Protein AF-A0A530K509-F1 (afdb_monomer)

Solvent-accessible surface area (backbone atoms only — not comparable to full-atom values): 8394 Å² total; per-residue (Å²): 117,67,64,65,52,48,50,54,52,52,14,45,52,53,4,41,54,50,6,51,52,50,34,53,50,36,61,74,54,51,50,59,51,50,59,54,47,52,54,50,43,68,72,67,64,65,81,74,81,78,78,74,74,78,74,81,91,78,85,86,89,84,83,92,80,85,84,80,78,91,70,79,67,74,77,72,78,75,71,92,70,70,51,83,69,66,51,38,49,53,52,48,39,50,51,32,24,55,50,25,23,54,51,30,40,53,53,50,57,54,33,50,78,72,75,46,75,90,48,73,69,54,46,51,51,52,52,52,50,50,45,39,58,78,64,72,53,79,126

Radius of gyration: 24.05 Å; Cα contacts (8 Å, |Δi|>4): 69; chains: 1; bounding box: 52×52×61 Å

pLDDT: mean 79.83, std 22.72, range [29.02, 98.25]

Foldseek 3Di:
DVVVVVLLVVLLVQLLVQLQVVLVVCVPPVVVVVVVVVVVCVVVPHPDPPPPPDDDDDDDDDDDDDDDDPPPDPPPPPPDDQDPDPRNSVVSSVVSSVVSSVLSSVLQVVQVVVVGDPDVVSVVVSVVVSCCVPPVDDD

Sequence (139 aa):
MNLFRNVVFIAAIAGLVAGVVLACMQAYATVPLILKAEVYEQAGGGHSHDHAAAPAATGTTAMSTAAPAEAAAPAEDEGWAPADGFERFAFSVLANIVTGIGFALILVAVSEFAGGIGNWRQGVFWGLAGFAVFTLAPG

Structure (mmCIF, N/CA/C/O backbone):
data_AF-A0A530K509-F1
#
_entry.id   AF-A0A530K509-F1
#
loop_
_atom_site.group_PDB
_atom_site.id
_atom_site.type_symbol
_atom_site.l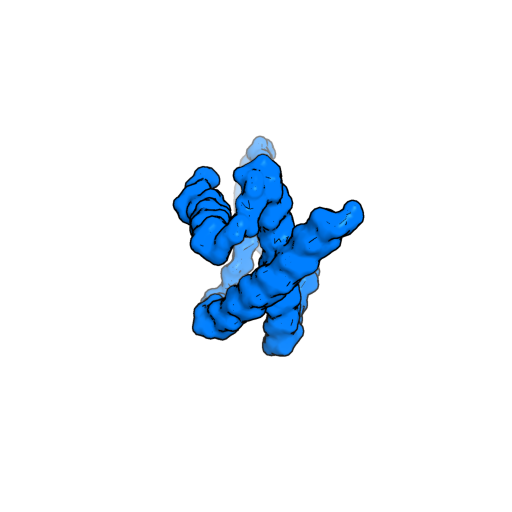abel_atom_id
_atom_site.label_alt_id
_atom_site.label_comp_id
_atom_site.label_asym_id
_atom_site.label_entity_id
_atom_site.label_seq_id
_atom_site.pdbx_PDB_ins_code
_atom_site.Cartn_x
_atom_site.Cartn_y
_atom_site.Cartn_z
_atom_site.occupancy
_atom_site.B_iso_or_equiv
_atom_site.auth_seq_id
_atom_site.auth_comp_id
_atom_site.auth_asym_id
_atom_site.auth_atom_id
_atom_site.pdbx_PDB_model_num
ATOM 1 N N . MET A 1 1 ? -2.226 2.571 27.658 1.00 66.69 1 MET A N 1
ATOM 2 C CA . MET A 1 1 ? -1.108 1.781 27.080 1.00 66.69 1 MET A CA 1
ATOM 3 C C . MET A 1 1 ? -1.587 0.685 26.123 1.00 66.69 1 MET A C 1
ATOM 5 O O . MET A 1 1 ? -0.933 0.482 25.111 1.00 66.69 1 MET A O 1
ATOM 9 N N . ASN A 1 2 ? -2.729 0.025 26.369 1.00 83.12 2 ASN A N 1
ATOM 10 C CA . ASN A 1 2 ? -3.223 -1.038 25.476 1.00 83.12 2 ASN A CA 1
ATOM 11 C C . ASN A 1 2 ? -3.717 -0.538 24.106 1.00 83.12 2 ASN A C 1
ATOM 13 O O . ASN A 1 2 ? -3.390 -1.160 23.104 1.00 83.12 2 ASN A O 1
ATOM 17 N N . LEU A 1 3 ? -4.427 0.597 24.049 1.00 85.62 3 LEU A N 1
ATOM 18 C CA . LEU A 1 3 ? -4.964 1.136 22.790 1.00 85.62 3 LEU A CA 1
ATOM 19 C C . LEU A 1 3 ? -3.859 1.477 21.781 1.00 85.62 3 LEU A C 1
ATOM 21 O O . LEU A 1 3 ? -3.843 0.937 20.684 1.00 85.62 3 LEU A O 1
ATOM 25 N N . PHE A 1 4 ? -2.892 2.306 22.185 1.00 89.44 4 PHE A N 1
ATOM 26 C CA . PHE A 1 4 ? -1.765 2.697 21.331 1.00 89.44 4 PHE A CA 1
ATOM 27 C C . PHE A 1 4 ? -0.999 1.484 20.786 1.00 89.44 4 PHE A C 1
ATOM 29 O O . PHE A 1 4 ? -0.728 1.401 19.593 1.00 89.44 4 PHE A O 1
ATOM 36 N N . ARG A 1 5 ? -0.712 0.501 21.650 1.00 93.19 5 ARG A N 1
ATOM 37 C CA . ARG A 1 5 ? -0.060 -0.745 21.239 1.00 93.19 5 ARG A CA 1
ATOM 38 C C . ARG A 1 5 ? -0.886 -1.486 20.185 1.00 93.19 5 ARG A C 1
ATOM 40 O O . ARG A 1 5 ? -0.329 -1.899 19.177 1.00 93.19 5 ARG A O 1
ATOM 47 N N . ASN A 1 6 ? -2.192 -1.628 20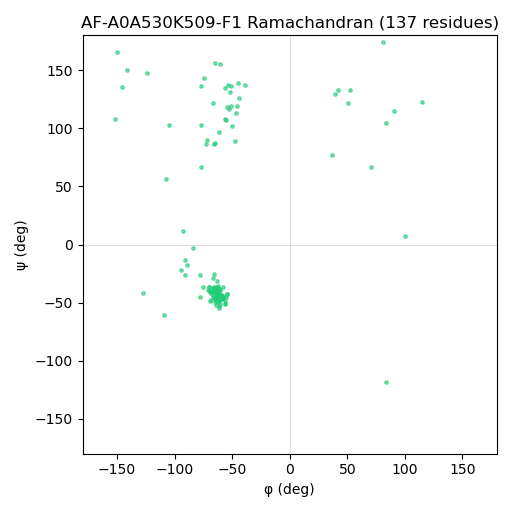.396 1.00 91.38 6 ASN A N 1
ATOM 48 C CA . ASN A 1 6 ? -3.068 -2.318 19.452 1.00 91.38 6 ASN A CA 1
ATOM 49 C C . ASN A 1 6 ? -3.124 -1.598 18.100 1.00 91.38 6 ASN A C 1
ATOM 51 O O . ASN A 1 6 ? -2.973 -2.254 17.076 1.00 91.38 6 ASN A O 1
ATOM 55 N N . VAL A 1 7 ? -3.260 -0.269 18.098 1.00 92.75 7 VAL A N 1
ATOM 56 C CA . VAL A 1 7 ? -3.254 0.548 16.874 1.00 92.75 7 VAL A CA 1
ATOM 57 C C . VAL A 1 7 ? -1.970 0.319 16.080 1.00 92.75 7 VAL A C 1
ATOM 59 O O . VAL A 1 7 ? -2.033 -0.010 14.898 1.00 92.75 7 VAL A O 1
ATOM 62 N N . VAL A 1 8 ? -0.809 0.415 16.735 1.00 95.38 8 VAL A N 1
ATOM 63 C CA . VAL A 1 8 ? 0.491 0.236 16.073 1.00 95.38 8 VAL A CA 1
ATOM 64 C C . VAL A 1 8 ? 0.662 -1.187 15.538 1.00 95.38 8 VAL A C 1
ATOM 66 O O . VAL A 1 8 ? 1.076 -1.352 14.395 1.00 95.38 8 VAL A O 1
ATOM 69 N N . PHE A 1 9 ? 0.318 -2.221 16.313 1.00 96.00 9 PHE A N 1
ATOM 70 C CA . PHE A 1 9 ? 0.455 -3.612 15.863 1.00 96.00 9 PHE A CA 1
ATOM 71 C C . PHE A 1 9 ? -0.487 -3.957 14.707 1.00 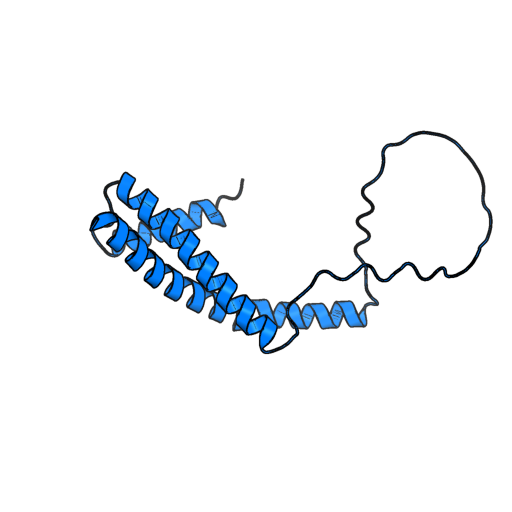96.00 9 PHE A C 1
ATOM 73 O O . PHE A 1 9 ? -0.060 -4.595 13.745 1.00 96.00 9 PHE A O 1
ATOM 80 N N . ILE A 1 10 ? -1.751 -3.532 14.778 1.00 94.38 10 ILE A N 1
ATOM 81 C CA . ILE A 1 10 ? -2.734 -3.781 13.717 1.00 94.38 10 ILE A CA 1
ATOM 82 C C . ILE A 1 10 ? -2.305 -3.064 12.438 1.00 94.38 10 ILE A C 1
ATOM 84 O O . ILE A 1 10 ? -2.284 -3.681 11.374 1.00 94.38 10 ILE A O 1
ATOM 88 N N . ALA A 1 11 ? -1.900 -1.797 12.542 1.00 95.62 11 ALA A N 1
ATOM 89 C CA . ALA A 1 11 ? -1.422 -1.031 11.401 1.00 95.62 11 ALA A CA 1
ATOM 90 C C . ALA A 1 11 ? -0.135 -1.614 10.802 1.00 95.62 11 ALA A C 1
ATOM 92 O O . ALA A 1 11 ? -0.018 -1.685 9.583 1.00 95.62 11 ALA A O 1
ATOM 93 N N . ALA A 1 12 ? 0.804 -2.087 11.628 1.00 97.88 12 ALA A N 1
ATOM 94 C CA . ALA A 1 12 ? 2.031 -2.717 11.149 1.00 97.88 12 ALA A CA 1
ATOM 95 C C . ALA A 1 12 ? 1.743 -3.985 10.331 1.00 97.88 12 ALA A C 1
ATOM 97 O O . ALA A 1 12 ? 2.298 -4.158 9.249 1.00 97.88 12 ALA A O 1
ATOM 98 N N . ILE A 1 13 ? 0.844 -4.852 10.810 1.00 97.50 13 ILE A N 1
ATOM 99 C CA . ILE A 1 13 ? 0.472 -6.084 10.100 1.00 97.50 13 ILE A CA 1
ATOM 100 C C . ILE A 1 13 ? -0.314 -5.757 8.828 1.00 97.50 13 ILE A C 1
ATOM 102 O O . ILE A 1 13 ? 0.015 -6.265 7.757 1.00 97.50 13 ILE A O 1
ATOM 106 N N . ALA A 1 14 ? -1.331 -4.895 8.924 1.00 95.81 14 ALA A N 1
ATOM 107 C CA . ALA A 1 14 ? -2.148 -4.507 7.778 1.00 95.81 14 ALA A CA 1
ATOM 108 C C . ALA A 1 14 ? -1.305 -3.819 6.693 1.00 95.81 14 ALA A C 1
ATOM 110 O O . ALA A 1 14 ? -1.415 -4.158 5.517 1.00 95.81 14 ALA A O 1
ATOM 111 N N . GLY A 1 15 ? -0.425 -2.903 7.099 1.00 97.12 15 GLY A N 1
ATOM 112 C CA . GLY A 1 15 ? 0.486 -2.189 6.217 1.00 97.12 15 GLY A CA 1
ATOM 113 C C . GLY A 1 15 ? 1.547 -3.082 5.585 1.00 97.12 15 GLY A C 1
ATOM 114 O O . GLY A 1 15 ? 1.829 -2.927 4.401 1.00 97.12 15 GLY A O 1
ATOM 115 N N . LEU A 1 16 ? 2.081 -4.064 6.320 1.00 98.25 16 LEU A N 1
ATOM 116 C CA . LEU A 1 16 ? 2.985 -5.071 5.761 1.00 98.25 16 LEU A CA 1
ATOM 117 C C . LEU A 1 16 ? 2.287 -5.893 4.678 1.00 98.25 16 LEU A C 1
ATOM 119 O O . LEU A 1 16 ? 2.826 -6.039 3.584 1.00 98.25 16 LEU A O 1
ATOM 123 N N . VAL A 1 17 ? 1.082 -6.402 4.954 1.00 97.88 17 VAL A N 1
ATOM 124 C CA . VAL A 1 17 ? 0.318 -7.192 3.977 1.00 97.88 17 VAL A CA 1
ATOM 125 C C . VAL A 1 17 ? -0.004 -6.349 2.744 1.00 97.88 17 VAL A C 1
ATOM 127 O O . VAL A 1 17 ? 0.247 -6.791 1.624 1.00 97.88 17 VAL A O 1
ATOM 130 N N . ALA A 1 18 ? -0.496 -5.123 2.935 1.00 96.12 18 ALA A N 1
ATOM 131 C CA . ALA A 1 18 ? -0.796 -4.208 1.837 1.00 96.12 18 ALA A CA 1
ATOM 132 C C . ALA A 1 18 ? 0.456 -3.860 1.012 1.00 96.12 18 ALA A C 1
ATOM 134 O O . ALA A 1 18 ? 0.408 -3.905 -0.215 1.00 96.12 18 ALA A O 1
ATOM 135 N N . GLY A 1 19 ? 1.583 -3.577 1.670 1.00 96.94 19 GLY A N 1
ATOM 136 C CA . GLY A 1 19 ? 2.851 -3.252 1.018 1.00 96.94 19 GLY A CA 1
ATOM 137 C C . GLY A 1 19 ? 3.419 -4.414 0.204 1.00 96.94 19 GLY A C 1
ATOM 138 O O . GLY A 1 19 ? 3.871 -4.207 -0.918 1.00 96.94 19 GLY A O 1
ATOM 139 N N . VAL A 1 20 ? 3.335 -5.648 0.713 1.00 97.62 20 VAL A N 1
ATOM 140 C CA . VAL A 1 20 ? 3.742 -6.849 -0.037 1.00 97.62 20 VAL A CA 1
ATOM 141 C C . VAL A 1 20 ? 2.844 -7.064 -1.255 1.00 97.62 20 VAL A C 1
ATOM 143 O O . VAL A 1 20 ? 3.354 -7.290 -2.350 1.00 97.62 20 VAL A O 1
ATOM 146 N N . VAL A 1 21 ? 1.521 -6.952 -1.096 1.00 97.00 21 VAL A N 1
ATOM 147 C CA . VAL A 1 21 ? 0.573 -7.074 -2.216 1.00 97.00 21 VAL A CA 1
ATOM 148 C C . VAL A 1 21 ? 0.869 -6.027 -3.291 1.00 97.00 21 VAL A C 1
ATOM 150 O O . VAL A 1 21 ? 0.962 -6.375 -4.469 1.00 97.00 21 VAL A O 1
ATOM 153 N N . LEU A 1 22 ? 1.087 -4.771 -2.893 1.00 96.06 22 LEU A N 1
ATOM 154 C CA . LEU A 1 22 ? 1.418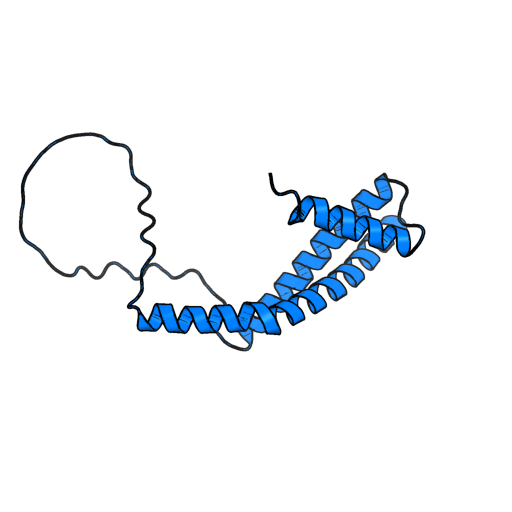 -3.689 -3.817 1.00 96.06 22 LEU A CA 1
ATOM 155 C C . LEU A 1 22 ? 2.753 -3.937 -4.527 1.00 96.06 22 LEU A C 1
ATOM 157 O O . LEU A 1 22 ? 2.835 -3.772 -5.741 1.00 96.06 22 LEU A O 1
ATOM 161 N N . ALA A 1 23 ? 3.774 -4.407 -3.807 1.00 95.88 23 ALA A N 1
ATOM 162 C CA . ALA A 1 23 ? 5.060 -4.751 -4.400 1.00 95.88 23 ALA A CA 1
ATOM 163 C C . ALA A 1 23 ? 4.942 -5.886 -5.430 1.00 95.88 23 ALA A C 1
ATOM 165 O O . ALA A 1 23 ? 5.545 -5.809 -6.499 1.00 95.88 23 ALA A O 1
ATOM 166 N N . CYS A 1 24 ? 4.122 -6.910 -5.163 1.00 96.00 24 CYS A N 1
ATOM 167 C CA . CYS A 1 24 ? 3.828 -7.952 -6.146 1.00 96.00 24 CYS A CA 1
ATOM 168 C C . CYS A 1 24 ? 3.134 -7.377 -7.386 1.00 96.00 24 CYS A C 1
ATOM 170 O O . CYS A 1 24 ? 3.542 -7.680 -8.505 1.00 96.00 24 CYS A O 1
ATOM 172 N N . MET A 1 25 ? 2.122 -6.522 -7.212 1.00 96.44 25 MET A N 1
ATOM 173 C CA . MET A 1 25 ? 1.455 -5.863 -8.341 1.00 96.44 25 MET A CA 1
ATOM 174 C C . MET A 1 25 ? 2.441 -5.027 -9.164 1.00 96.44 25 MET A C 1
ATOM 176 O O . MET A 1 25 ? 2.446 -5.118 -10.390 1.00 96.44 25 MET A O 1
ATOM 180 N N . GLN A 1 26 ? 3.321 -4.271 -8.505 1.00 94.62 26 GLN A N 1
ATOM 181 C CA . GLN A 1 26 ? 4.341 -3.459 -9.164 1.00 94.62 26 GLN A CA 1
ATOM 182 C C . GLN A 1 26 ? 5.345 -4.324 -9.938 1.00 94.62 26 GLN A C 1
ATOM 184 O O . GLN A 1 26 ? 5.701 -3.970 -11.061 1.00 94.62 26 GLN A O 1
ATOM 189 N N . ALA A 1 27 ? 5.751 -5.473 -9.390 1.00 93.31 27 ALA A N 1
ATOM 190 C CA . ALA A 1 27 ? 6.677 -6.397 -10.042 1.00 93.31 27 ALA A CA 1
ATOM 191 C C . ALA A 1 27 ? 6.126 -6.963 -11.364 1.00 93.31 27 ALA A C 1
ATOM 193 O O . ALA A 1 27 ? 6.887 -7.134 -12.313 1.00 93.31 27 ALA A O 1
ATOM 194 N N . TYR A 1 28 ? 4.815 -7.217 -11.448 1.00 95.31 28 TYR A N 1
ATOM 195 C CA . TYR A 1 28 ? 4.185 -7.778 -12.652 1.00 95.31 28 TYR A CA 1
ATOM 196 C C . TYR A 1 28 ? 3.595 -6.735 -13.608 1.00 95.31 28 TYR A C 1
ATOM 198 O O . TYR A 1 28 ? 3.407 -7.044 -14.782 1.00 95.31 28 TYR A O 1
ATOM 206 N N . ALA A 1 29 ? 3.292 -5.525 -13.135 1.00 95.31 29 ALA A N 1
ATOM 207 C CA . ALA A 1 29 ? 2.680 -4.478 -13.952 1.00 95.31 29 ALA A CA 1
ATOM 208 C C . ALA A 1 29 ? 3.651 -3.330 -14.255 1.00 95.31 29 ALA A C 1
ATOM 210 O O . ALA A 1 29 ? 3.967 -3.076 -15.412 1.00 95.31 29 ALA A O 1
ATOM 211 N N . THR A 1 30 ? 4.148 -2.638 -13.230 1.00 94.81 30 THR A N 1
ATOM 212 C CA . THR A 1 30 ? 4.901 -1.386 -13.404 1.00 94.81 30 THR A CA 1
ATOM 213 C C . THR A 1 30 ? 6.346 -1.618 -13.840 1.00 94.81 30 THR A C 1
ATOM 215 O O . THR A 1 30 ? 6.815 -0.964 -14.765 1.00 94.81 30 THR A O 1
ATOM 218 N N . VAL A 1 31 ? 7.054 -2.568 -13.219 1.00 93.88 31 VAL A N 1
ATOM 219 C CA . VAL A 1 31 ? 8.460 -2.875 -13.538 1.00 93.88 31 VAL A CA 1
ATOM 220 C C . VAL A 1 31 ? 8.679 -3.218 -15.020 1.00 93.88 31 VAL A C 1
ATOM 222 O O . VAL A 1 31 ? 9.579 -2.628 -15.617 1.00 93.88 31 VAL A O 1
ATOM 225 N N . PRO A 1 32 ? 7.888 -4.097 -15.672 1.00 93.00 32 PRO A N 1
ATOM 226 C CA . PRO A 1 32 ? 8.108 -4.385 -17.090 1.00 93.00 32 PRO A CA 1
ATOM 227 C C . PRO A 1 32 ? 7.832 -3.179 -17.999 1.00 93.00 32 PRO A C 1
ATOM 229 O O . PRO A 1 32 ? 8.450 -3.067 -19.055 1.00 93.00 32 PRO A O 1
ATOM 232 N N . LEU A 1 33 ? 6.933 -2.270 -17.604 1.00 94.69 33 LEU A N 1
ATOM 233 C CA . LEU A 1 33 ? 6.687 -1.033 -18.350 1.00 94.69 33 LEU A CA 1
ATOM 234 C C . LEU A 1 33 ? 7.879 -0.073 -18.255 1.00 94.69 33 LEU A C 1
ATOM 236 O O . LEU A 1 33 ? 8.251 0.498 -19.275 1.00 94.69 33 LEU A O 1
ATOM 240 N N . ILE A 1 34 ? 8.502 0.043 -17.076 1.00 92.44 34 ILE A N 1
ATOM 241 C CA . ILE A 1 34 ? 9.716 0.849 -16.865 1.00 92.44 34 ILE A CA 1
ATOM 242 C C . ILE A 1 34 ? 10.861 0.318 -17.731 1.00 92.44 34 ILE A C 1
ATOM 244 O O . ILE A 1 34 ? 11.401 1.058 -18.544 1.00 92.44 34 ILE A O 1
ATOM 248 N N . LEU A 1 35 ? 11.158 -0.983 -17.648 1.00 92.00 35 LEU A N 1
ATOM 249 C CA . LEU A 1 35 ? 12.223 -1.605 -18.447 1.00 92.00 35 LEU A CA 1
ATOM 250 C C . LEU A 1 35 ? 12.001 -1.429 -19.953 1.00 92.00 35 LEU A C 1
ATOM 252 O O . LEU A 1 35 ? 12.938 -1.252 -20.726 1.00 92.00 35 LEU A O 1
ATOM 256 N N . LYS A 1 36 ? 10.740 -1.480 -20.393 1.00 93.12 36 LYS A N 1
ATOM 257 C CA . LYS A 1 36 ? 10.402 -1.242 -21.793 1.00 93.12 36 LYS A CA 1
ATOM 258 C C . LYS A 1 36 ? 10.591 0.228 -22.187 1.00 93.12 36 LYS A C 1
ATOM 260 O O . LYS A 1 36 ? 11.002 0.477 -23.315 1.00 93.12 36 LYS A O 1
ATOM 265 N N . ALA A 1 37 ? 10.301 1.174 -21.295 1.00 91.88 37 ALA A N 1
ATOM 266 C CA . ALA A 1 37 ? 10.534 2.600 -21.519 1.00 91.88 37 ALA A CA 1
ATOM 267 C C . ALA A 1 37 ? 12.035 2.927 -21.612 1.00 91.88 37 ALA A C 1
ATOM 269 O O . ALA A 1 37 ? 12.437 3.578 -22.573 1.00 91.88 37 ALA A O 1
ATOM 270 N N . GLU A 1 38 ? 12.860 2.379 -20.713 1.00 89.38 38 GLU A N 1
ATOM 271 C CA . GLU A 1 38 ? 14.325 2.539 -20.719 1.00 89.38 38 GLU A CA 1
ATOM 272 C C . GLU A 1 38 ? 14.937 2.134 -22.076 1.00 89.38 38 GLU A C 1
ATOM 274 O O . GLU A 1 38 ? 15.762 2.854 -22.636 1.00 89.38 38 GLU A O 1
ATOM 279 N N . VAL A 1 39 ? 14.472 1.027 -22.675 1.00 91.81 39 VAL A N 1
ATOM 280 C CA . VAL A 1 39 ? 14.923 0.586 -24.012 1.00 91.81 39 VAL A CA 1
ATOM 281 C C . VAL A 1 39 ? 14.618 1.626 -25.097 1.00 91.81 39 VAL A C 1
ATOM 283 O O . VAL A 1 39 ? 15.427 1.817 -26.008 1.00 91.81 39 VAL A O 1
ATOM 286 N N . TYR A 1 40 ? 13.470 2.306 -25.030 1.00 89.75 40 TYR A N 1
ATOM 287 C CA . TYR A 1 40 ? 13.112 3.339 -26.005 1.00 89.75 40 TYR A CA 1
ATOM 288 C C . TYR A 1 40 ? 13.879 4.646 -25.787 1.00 89.75 40 TYR A C 1
ATOM 290 O 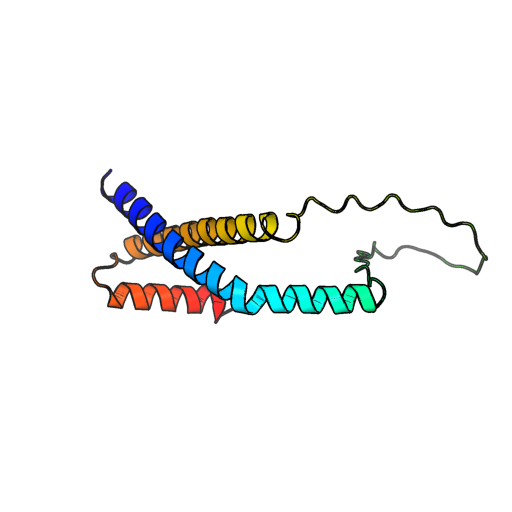O . TYR A 1 40 ? 14.271 5.275 -26.767 1.00 89.75 40 TYR A O 1
ATOM 298 N N . GLU A 1 41 ? 14.144 5.034 -24.541 1.00 84.69 41 GLU A N 1
ATOM 299 C CA . GLU A 1 41 ? 14.956 6.216 -24.220 1.00 84.69 41 GLU A CA 1
ATOM 300 C C . GLU A 1 41 ? 16.423 6.021 -24.624 1.00 84.69 41 GLU A C 1
ATOM 302 O O . GLU A 1 41 ? 17.038 6.909 -25.221 1.00 84.69 41 GLU A O 1
ATOM 307 N N . GLN A 1 42 ? 16.963 4.821 -24.396 1.00 82.62 42 GLN A N 1
ATOM 308 C CA . GLN A 1 42 ? 18.328 4.479 -24.779 1.00 82.62 42 GLN A CA 1
ATOM 309 C C . GLN A 1 42 ? 18.494 4.372 -26.304 1.00 82.62 42 GLN A C 1
ATOM 311 O O . GLN A 1 42 ? 19.519 4.787 -26.843 1.00 82.62 42 GLN A O 1
ATOM 316 N N . ALA A 1 43 ? 17.483 3.867 -27.020 1.00 78.94 43 ALA A N 1
A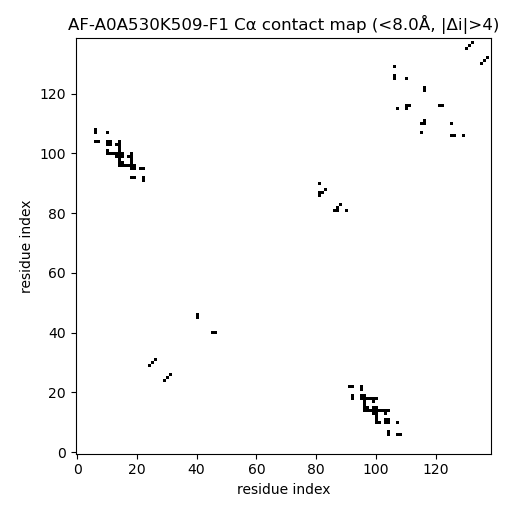TOM 317 C CA . ALA A 1 43 ? 17.489 3.791 -28.483 1.00 78.94 43 ALA A CA 1
ATOM 318 C C . ALA A 1 43 ? 17.190 5.138 -29.172 1.00 78.94 43 ALA A C 1
ATOM 320 O O . ALA A 1 43 ? 17.606 5.348 -30.311 1.00 78.94 43 ALA A O 1
ATOM 321 N N . GLY A 1 44 ? 16.466 6.038 -28.500 1.00 67.25 44 GLY A N 1
ATOM 322 C CA . GLY A 1 44 ? 16.062 7.350 -29.011 1.00 67.25 44 GLY A CA 1
ATOM 323 C C . GLY A 1 44 ? 17.110 8.457 -28.866 1.00 67.25 44 GLY A C 1
ATOM 324 O O . GLY A 1 44 ? 16.866 9.566 -29.330 1.00 67.25 44 GLY A O 1
ATOM 325 N N . GLY A 1 45 ? 18.265 8.174 -28.253 1.00 59.97 45 GLY A N 1
ATOM 326 C CA . GLY A 1 45 ? 19.301 9.176 -28.009 1.00 59.97 45 GLY A CA 1
ATOM 327 C C . GLY A 1 45 ? 18.883 10.190 -26.943 1.00 59.97 45 GLY A C 1
ATOM 328 O O . GLY A 1 45 ? 18.685 11.356 -27.262 1.00 59.97 45 GLY A O 1
ATOM 329 N N . GLY A 1 46 ? 18.737 9.729 -25.694 1.00 53.09 46 GLY A N 1
ATOM 330 C CA . GLY A 1 46 ? 18.798 10.528 -24.463 1.00 53.09 46 GLY A CA 1
ATOM 331 C C . GLY A 1 46 ? 18.191 11.928 -24.552 1.00 53.09 46 GLY A C 1
ATOM 332 O O . GLY A 1 46 ? 18.914 12.920 -24.626 1.00 53.09 46 GLY A O 1
ATOM 333 N N . HIS A 1 47 ? 16.864 12.034 -24.516 1.00 51.19 47 HIS A N 1
ATOM 334 C CA . HIS A 1 47 ? 16.226 13.316 -24.235 1.00 51.19 47 HIS A CA 1
ATOM 335 C C . HIS A 1 47 ? 16.413 13.645 -22.752 1.00 51.19 47 HIS A C 1
ATOM 337 O O . HIS A 1 47 ? 15.569 13.332 -21.920 1.00 51.19 47 HIS A O 1
ATOM 343 N N . SER A 1 48 ? 17.550 14.272 -22.437 1.00 51.78 48 SER A N 1
ATOM 344 C CA . SER A 1 48 ? 17.722 15.006 -21.188 1.00 51.78 48 SER A CA 1
ATOM 345 C C . SER A 1 48 ? 16.595 16.031 -21.088 1.00 51.78 48 SER A C 1
ATOM 347 O O . SER A 1 48 ? 16.435 16.890 -21.961 1.00 51.78 48 SER A O 1
ATOM 349 N N . HIS A 1 49 ? 15.764 15.894 -20.058 1.00 46.78 49 HIS A N 1
ATOM 350 C CA . HIS A 1 49 ? 14.760 16.888 -19.723 1.00 46.78 49 HIS A CA 1
ATOM 351 C C . HIS A 1 49 ? 15.473 18.110 -19.147 1.00 46.78 49 HIS A C 1
ATOM 353 O O . HIS A 1 49 ? 15.693 18.225 -17.944 1.00 46.78 49 HIS A O 1
ATOM 359 N N . ASP A 1 50 ? 15.826 19.022 -20.048 1.00 39.25 50 ASP A N 1
ATOM 360 C CA . ASP A 1 50 ? 16.346 20.345 -19.744 1.00 39.25 50 ASP A CA 1
ATOM 361 C C . ASP A 1 50 ? 15.232 21.152 -19.051 1.00 39.25 50 ASP A C 1
ATOM 363 O O . ASP A 1 50 ? 14.410 21.825 -19.678 1.00 39.25 50 ASP A O 1
ATOM 367 N N . HIS A 1 51 ? 15.127 21.031 -17.726 1.00 43.78 51 HIS A N 1
ATOM 368 C CA . HIS A 1 51 ? 14.296 21.915 -16.915 1.00 43.78 51 HIS A CA 1
ATOM 369 C C . HIS A 1 51 ? 15.023 23.248 -16.731 1.00 43.78 51 HIS A C 1
ATOM 371 O O . HIS A 1 51 ? 15.392 23.641 -15.623 1.00 43.78 51 HIS A O 1
ATOM 377 N N . ALA A 1 52 ? 15.182 23.977 -17.836 1.00 36.94 52 ALA A N 1
ATOM 378 C CA . ALA A 1 52 ? 15.496 25.391 -17.810 1.00 36.94 52 ALA A CA 1
ATOM 379 C C . ALA A 1 52 ? 14.308 26.134 -17.181 1.00 36.94 52 ALA A C 1
ATOM 381 O O . ALA A 1 52 ? 13.375 26.585 -17.851 1.00 36.94 52 ALA A O 1
ATOM 382 N N . ALA A 1 53 ? 14.331 26.240 -15.853 1.00 39.62 53 ALA A N 1
ATOM 383 C CA . ALA A 1 53 ? 13.582 27.244 -15.128 1.00 39.62 53 ALA A CA 1
ATOM 384 C C . ALA A 1 53 ? 13.987 28.606 -15.699 1.00 39.62 53 ALA A C 1
ATOM 386 O O . ALA A 1 53 ? 15.105 29.073 -15.489 1.00 39.62 53 ALA A O 1
ATOM 387 N N . ALA A 1 54 ? 13.082 29.207 -16.468 1.00 38.69 54 ALA A N 1
ATOM 388 C CA . ALA A 1 54 ? 13.246 30.539 -17.020 1.00 38.69 54 ALA A CA 1
ATOM 389 C C . ALA A 1 54 ? 13.597 31.532 -15.897 1.00 38.69 54 ALA A C 1
ATOM 391 O O . ALA A 1 54 ? 12.762 31.764 -15.015 1.00 38.69 54 ALA A O 1
ATOM 392 N N . PRO A 1 55 ? 14.782 32.169 -15.915 1.00 39.47 55 PRO A N 1
ATOM 393 C CA . PRO A 1 55 ? 14.995 33.365 -15.133 1.00 39.47 55 PRO A CA 1
ATOM 394 C C . PRO A 1 55 ? 14.260 34.507 -15.831 1.00 39.47 55 PRO A C 1
ATOM 396 O O . PRO A 1 55 ? 14.180 34.588 -17.058 1.00 39.47 55 PRO A O 1
ATOM 399 N N . ALA A 1 56 ? 13.693 35.377 -15.010 1.00 36.28 56 ALA A N 1
ATOM 400 C CA . ALA A 1 56 ? 12.934 36.540 -15.409 1.00 36.28 56 ALA A CA 1
ATOM 401 C C . ALA A 1 56 ? 13.593 37.343 -16.543 1.00 36.28 56 ALA A C 1
ATOM 403 O O . ALA A 1 56 ? 14.795 37.605 -16.551 1.00 36.28 56 ALA A O 1
ATOM 404 N N . ALA A 1 57 ? 12.750 37.791 -17.471 1.00 36.50 57 ALA A N 1
ATOM 405 C CA . ALA A 1 57 ? 13.095 38.758 -18.494 1.00 36.50 57 ALA A CA 1
ATOM 406 C C . ALA A 1 57 ? 13.752 40.006 -17.883 1.00 36.50 57 ALA A C 1
ATOM 408 O O . ALA A 1 57 ? 13.124 40.743 -17.122 1.00 36.50 57 ALA A O 1
ATOM 409 N N . THR A 1 58 ? 14.992 40.297 -18.271 1.00 34.88 58 THR A N 1
ATOM 410 C CA . THR A 1 58 ? 15.521 41.665 -18.281 1.00 34.88 58 THR A CA 1
ATOM 411 C C . THR A 1 58 ? 16.596 41.807 -19.364 1.00 34.88 58 THR A C 1
ATOM 413 O O . THR A 1 58 ? 17.710 41.334 -19.200 1.00 34.88 58 THR A O 1
ATOM 416 N N . GLY A 1 59 ? 16.257 42.518 -20.446 1.00 33.91 59 GLY A N 1
ATOM 417 C CA . GLY A 1 59 ? 17.204 43.362 -21.186 1.00 33.91 59 GLY A CA 1
ATOM 418 C C . GLY A 1 59 ? 18.003 42.768 -22.362 1.00 33.91 59 GLY A C 1
ATOM 419 O O . GLY A 1 59 ? 18.958 42.034 -22.169 1.00 33.91 59 GLY A O 1
ATOM 420 N N . THR A 1 60 ? 17.710 43.308 -23.555 1.00 30.28 60 THR A N 1
ATOM 421 C CA . THR A 1 60 ? 18.708 43.856 -24.508 1.00 30.28 60 THR A CA 1
ATOM 422 C C . THR A 1 60 ? 19.449 42.904 -25.475 1.00 30.28 60 THR A C 1
ATOM 424 O O . THR A 1 60 ? 20.427 42.262 -25.134 1.00 30.28 60 THR A O 1
ATOM 427 N N . THR A 1 61 ? 19.005 42.963 -26.740 1.00 34.22 61 THR A N 1
ATOM 428 C CA . THR A 1 61 ? 19.747 43.034 -28.028 1.00 34.22 61 THR A CA 1
ATOM 429 C C . THR A 1 61 ? 21.042 42.234 -28.290 1.00 34.22 61 THR A C 1
ATOM 431 O O . THR A 1 61 ? 22.066 42.479 -27.667 1.00 34.22 61 THR A O 1
ATOM 434 N N . ALA A 1 62 ? 21.018 41.544 -29.446 1.00 30.66 62 ALA A N 1
ATOM 435 C CA . ALA A 1 62 ? 21.992 41.602 -30.560 1.00 30.66 62 ALA A CA 1
ATOM 436 C C . ALA A 1 62 ? 22.838 40.348 -30.896 1.00 30.66 62 ALA A C 1
ATOM 438 O O . ALA A 1 62 ? 23.640 39.878 -30.107 1.00 30.66 62 ALA A O 1
ATOM 439 N N . MET A 1 63 ? 22.675 39.950 -32.170 1.00 32.50 63 MET A N 1
ATOM 440 C CA . MET A 1 63 ? 23.615 39.391 -33.162 1.00 32.50 63 MET A CA 1
ATOM 441 C C . MET A 1 63 ? 24.516 38.173 -32.876 1.00 32.50 63 MET A C 1
ATOM 443 O O . MET A 1 63 ? 25.280 38.105 -31.925 1.00 32.50 63 MET A O 1
ATOM 447 N N . SER A 1 64 ? 24.479 37.281 -33.872 1.00 40.44 64 SER A N 1
ATOM 448 C CA . SER A 1 64 ? 25.290 36.093 -34.135 1.00 40.44 64 SER A CA 1
ATOM 449 C C . SER A 1 64 ? 26.784 36.199 -33.823 1.00 40.44 64 SER A C 1
ATOM 451 O O . SER A 1 64 ? 27.456 37.106 -34.311 1.00 40.44 64 SER A O 1
ATOM 453 N N . THR A 1 65 ? 27.331 35.146 -33.214 1.00 29.02 65 THR A N 1
ATOM 454 C CA . THR A 1 65 ? 28.742 34.749 -33.325 1.00 29.02 65 THR A CA 1
ATOM 455 C C . THR A 1 65 ? 28.864 33.225 -33.273 1.00 29.02 65 THR A C 1
ATOM 457 O O . THR A 1 65 ? 28.199 32.546 -32.494 1.00 29.02 65 THR A O 1
ATOM 460 N N . ALA A 1 66 ? 29.687 32.680 -34.167 1.00 37.34 66 ALA A N 1
ATOM 461 C CA . ALA A 1 66 ? 30.010 31.263 -34.240 1.00 37.34 66 ALA A CA 1
ATOM 462 C C . ALA A 1 66 ? 31.014 30.854 -33.142 1.00 37.34 66 ALA A C 1
ATOM 464 O O . ALA A 1 66 ? 31.998 31.560 -32.948 1.00 37.34 66 ALA A O 1
ATOM 465 N N . ALA A 1 67 ? 30.729 29.699 -32.516 1.00 44.34 67 ALA A N 1
ATOM 466 C CA . ALA A 1 67 ? 31.551 28.738 -31.752 1.00 44.34 67 ALA A CA 1
ATOM 467 C C . ALA A 1 67 ? 32.611 29.249 -30.745 1.00 44.34 67 ALA A C 1
ATOM 469 O O . ALA A 1 67 ? 33.513 30.009 -31.091 1.00 44.34 67 ALA A O 1
ATOM 470 N N . PRO A 1 68 ? 32.629 28.665 -29.531 1.00 34.94 68 PRO A N 1
ATOM 471 C CA . PRO A 1 68 ? 33.716 27.714 -29.276 1.00 34.94 68 PRO A CA 1
ATOM 472 C C . PRO A 1 68 ? 33.310 26.476 -28.457 1.00 34.94 68 PRO A C 1
ATOM 474 O O . PRO A 1 68 ? 32.445 26.545 -27.596 1.00 34.94 68 PRO A O 1
ATOM 477 N N . ALA A 1 69 ? 34.031 25.386 -28.737 1.00 31.23 69 ALA A N 1
ATOM 478 C CA . ALA A 1 69 ? 34.462 24.316 -27.835 1.00 31.23 69 ALA A CA 1
ATOM 479 C C . ALA A 1 69 ? 33.427 23.634 -26.918 1.00 31.23 69 ALA A C 1
ATOM 481 O O . ALA A 1 69 ? 32.868 24.239 -26.010 1.00 31.23 69 ALA A O 1
ATOM 482 N N . GLU A 1 70 ? 33.324 22.310 -27.084 1.00 44.53 70 GLU A N 1
ATOM 483 C CA . GLU A 1 70 ? 32.913 21.354 -26.052 1.00 44.53 70 GLU A CA 1
ATOM 484 C C . GLU A 1 70 ? 33.679 21.616 -24.747 1.00 44.53 70 GLU A C 1
ATOM 486 O O . GLU A 1 70 ? 34.748 21.064 -24.486 1.00 44.53 70 GLU A O 1
ATOM 491 N N . ALA A 1 71 ? 33.129 22.479 -23.903 1.00 36.19 71 ALA A N 1
ATOM 492 C CA . ALA A 1 71 ? 33.309 22.356 -22.477 1.00 36.19 71 ALA A CA 1
ATOM 493 C C . ALA A 1 71 ? 32.360 21.236 -22.062 1.00 36.19 71 ALA A C 1
ATOM 495 O O . ALA A 1 71 ? 31.148 21.435 -22.022 1.00 36.19 71 ALA A O 1
ATOM 496 N N . ALA A 1 72 ? 32.917 20.046 -21.829 1.00 47.47 72 ALA A N 1
ATOM 497 C CA . ALA A 1 72 ? 32.237 19.003 -21.083 1.00 47.47 72 ALA A CA 1
ATOM 498 C C . ALA A 1 72 ? 31.723 19.644 -19.789 1.00 47.47 72 ALA A C 1
ATOM 500 O O . ALA A 1 72 ? 32.506 19.944 -18.883 1.00 47.47 72 ALA A O 1
ATOM 501 N N . ALA A 1 73 ? 30.423 19.943 -19.757 1.00 44.88 73 ALA A N 1
ATOM 502 C CA . ALA A 1 73 ? 29.749 20.298 -18.527 1.00 44.88 73 ALA A CA 1
ATOM 503 C C . ALA A 1 73 ? 30.036 19.161 -17.534 1.00 44.88 73 ALA A C 1
ATOM 505 O O . ALA A 1 73 ? 30.075 17.995 -17.951 1.00 44.88 73 ALA A O 1
ATOM 506 N N . PRO A 1 74 ? 30.337 19.475 -16.262 1.00 41.28 74 PRO A N 1
ATOM 507 C CA . PRO A 1 74 ? 30.522 18.439 -15.260 1.00 41.28 74 PRO A CA 1
ATOM 508 C C . PRO A 1 74 ? 29.289 17.545 -15.321 1.00 41.28 74 PRO A C 1
ATOM 510 O O . PRO A 1 74 ? 28.180 18.070 -15.383 1.00 41.28 74 PRO A O 1
ATOM 513 N N . ALA A 1 75 ? 29.497 16.227 -15.379 1.00 52.56 75 ALA A N 1
ATOM 514 C CA . ALA A 1 75 ? 28.406 15.280 -15.239 1.00 52.56 75 ALA A CA 1
ATOM 515 C C . ALA A 1 75 ? 27.593 15.732 -14.026 1.00 52.56 75 ALA A C 1
ATOM 517 O O . ALA A 1 75 ? 28.132 15.791 -12.918 1.00 52.56 75 ALA A O 1
ATOM 518 N N . GLU A 1 76 ? 26.361 16.175 -14.279 1.00 53.09 76 GLU A N 1
ATOM 519 C CA . GLU A 1 76 ? 25.368 16.419 -13.247 1.00 53.09 76 GLU A CA 1
ATOM 520 C C . GLU A 1 76 ? 25.440 15.175 -12.356 1.00 53.09 76 GLU A C 1
ATOM 522 O O . GLU A 1 76 ? 25.319 14.062 -12.874 1.00 53.09 76 GLU A O 1
ATOM 527 N N . ASP A 1 77 ? 25.780 15.337 -11.076 1.00 53.56 77 ASP A N 1
ATOM 528 C CA . ASP A 1 77 ? 25.925 14.211 -10.152 1.00 53.56 77 ASP A CA 1
ATOM 529 C C . ASP A 1 77 ? 24.547 13.539 -10.095 1.00 53.56 77 ASP A C 1
ATOM 531 O O . ASP A 1 77 ? 23.632 14.051 -9.442 1.00 53.56 77 ASP A O 1
ATOM 535 N N . GLU A 1 78 ? 24.350 12.474 -10.880 1.00 64.12 78 GLU A N 1
ATOM 536 C CA . GLU A 1 78 ? 23.093 11.739 -10.911 1.00 64.12 78 GLU A CA 1
ATOM 537 C C . GLU A 1 78 ? 22.829 11.297 -9.475 1.00 64.12 78 GLU A C 1
ATOM 539 O O . GLU A 1 78 ? 23.563 10.483 -8.906 1.00 64.12 78 GLU A O 1
ATOM 544 N N . GLY A 1 79 ? 21.835 11.932 -8.842 1.00 77.31 79 GLY A N 1
ATOM 545 C CA . GLY A 1 79 ? 21.509 11.681 -7.447 1.00 77.31 79 GLY A CA 1
ATOM 546 C C . GLY A 1 79 ? 21.345 10.182 -7.229 1.00 77.31 79 GLY A C 1
ATOM 547 O O . GLY A 1 79 ? 20.749 9.503 -8.063 1.00 77.31 79 GLY A O 1
ATOM 548 N N . TRP A 1 80 ? 21.903 9.669 -6.128 1.00 87.44 80 TRP A N 1
ATOM 549 C CA . TRP A 1 80 ? 21.952 8.230 -5.860 1.00 87.44 80 TRP A CA 1
ATOM 550 C C . TRP A 1 80 ? 20.611 7.539 -6.159 1.00 87.44 80 TRP A C 1
ATOM 552 O O . TRP A 1 80 ? 19.571 7.913 -5.610 1.00 87.44 80 TRP A O 1
ATOM 562 N N . ALA A 1 81 ? 20.667 6.501 -6.992 1.00 87.00 81 ALA A N 1
ATOM 563 C CA . ALA A 1 81 ? 19.555 5.615 -7.293 1.00 87.00 81 ALA A CA 1
ATOM 564 C C . ALA A 1 81 ? 19.948 4.157 -6.991 1.00 87.00 81 ALA A C 1
ATOM 566 O O . ALA A 1 81 ? 21.115 3.790 -7.157 1.00 87.00 81 ALA A O 1
ATOM 567 N N . PRO A 1 82 ? 18.997 3.305 -6.562 1.00 90.00 82 PRO A N 1
ATOM 568 C CA . PRO A 1 82 ? 19.235 1.872 -6.419 1.00 90.00 82 PRO A CA 1
ATOM 569 C C . PRO A 1 82 ? 19.719 1.244 -7.730 1.00 90.00 82 PRO A C 1
ATOM 571 O O . PRO A 1 82 ? 19.097 1.469 -8.771 1.00 90.00 82 PRO A O 1
ATOM 574 N N . ALA A 1 83 ? 20.756 0.402 -7.684 1.00 90.19 83 ALA A N 1
ATOM 575 C CA . ALA A 1 83 ? 21.199 -0.319 -8.871 1.00 90.19 83 ALA A CA 1
ATOM 576 C C . ALA A 1 83 ? 20.136 -1.312 -9.372 1.00 90.19 83 ALA A C 1
ATOM 578 O O . ALA A 1 83 ? 19.282 -1.810 -8.622 1.00 90.19 83 ALA A O 1
ATOM 579 N N . ASP A 1 84 ? 20.213 -1.637 -10.660 1.00 88.69 84 ASP A N 1
ATOM 580 C CA . ASP A 1 84 ? 19.295 -2.574 -11.292 1.00 88.69 84 ASP A CA 1
ATOM 581 C C . ASP A 1 84 ? 19.321 -3.981 -10.685 1.00 88.69 84 ASP A C 1
ATOM 583 O O . ASP A 1 84 ? 20.297 -4.460 -10.102 1.00 88.69 84 ASP A O 1
ATOM 587 N N . GLY A 1 85 ? 18.200 -4.682 -10.856 1.00 89.19 85 GLY A N 1
ATOM 588 C CA . GLY A 1 85 ? 18.018 -6.041 -10.365 1.00 89.19 85 GLY A CA 1
ATOM 589 C C . GLY A 1 85 ? 17.592 -6.076 -8.900 1.00 89.19 85 GLY A C 1
ATOM 590 O O . GLY A 1 85 ? 16.497 -5.625 -8.554 1.00 89.19 85 GLY A O 1
ATOM 591 N N . PHE A 1 86 ? 18.420 -6.682 -8.046 1.00 92.44 86 PHE A N 1
ATOM 592 C CA . PHE A 1 86 ? 18.030 -6.991 -6.668 1.00 92.44 86 PHE A CA 1
ATOM 593 C C . PHE A 1 86 ? 17.918 -5.748 -5.782 1.00 92.44 86 PHE A C 1
ATOM 595 O O . PHE A 1 86 ? 16.991 -5.669 -4.979 1.00 92.44 86 PHE A O 1
ATOM 602 N N . GLU A 1 87 ? 18.823 -4.777 -5.931 1.00 94.75 87 GLU A N 1
ATOM 603 C CA . GLU A 1 87 ? 18.835 -3.574 -5.096 1.00 94.75 87 GLU A CA 1
ATOM 604 C C . GLU A 1 87 ? 17.563 -2.740 -5.321 1.00 94.75 87 GLU A C 1
ATOM 606 O O . GLU A 1 87 ? 16.806 -2.505 -4.374 1.00 94.75 87 GLU A O 1
ATOM 611 N N . ARG A 1 88 ? 17.235 -2.417 -6.581 1.00 92.00 88 ARG A N 1
ATOM 612 C CA . ARG A 1 88 ? 15.970 -1.762 -6.956 1.00 92.00 88 ARG A CA 1
ATOM 613 C C . ARG A 1 88 ? 14.740 -2.520 -6.463 1.00 92.00 88 ARG A C 1
ATOM 615 O O . ARG A 1 88 ? 13.811 -1.898 -5.944 1.00 92.00 88 ARG A O 1
ATOM 622 N N . PHE A 1 89 ? 14.719 -3.849 -6.578 1.00 93.00 89 PHE A N 1
ATOM 623 C CA . PHE A 1 89 ? 13.610 -4.660 -6.071 1.00 93.00 89 PHE A CA 1
ATOM 624 C C . PHE A 1 89 ? 13.469 -4.557 -4.545 1.00 93.00 89 PHE A C 1
ATOM 626 O O . PHE A 1 89 ? 12.378 -4.278 -4.048 1.00 93.00 89 PHE A O 1
ATOM 633 N N . ALA A 1 90 ? 14.562 -4.736 -3.799 1.00 95.50 90 ALA A N 1
ATOM 634 C CA . ALA A 1 90 ? 14.557 -4.711 -2.340 1.00 95.50 90 ALA A CA 1
ATOM 635 C C . ALA A 1 90 ? 14.125 -3.344 -1.794 1.00 95.50 90 ALA A C 1
ATOM 637 O O . ALA A 1 90 ? 13.254 -3.282 -0.922 1.00 95.50 90 ALA A O 1
ATOM 638 N N . PHE A 1 91 ? 14.664 -2.251 -2.345 1.00 95.62 91 PHE A N 1
ATOM 639 C CA . PHE A 1 91 ? 14.256 -0.901 -1.957 1.00 95.62 91 PHE A CA 1
ATOM 640 C C . PHE A 1 91 ? 12.808 -0.596 -2.343 1.00 95.62 91 PHE A C 1
ATOM 642 O O . PHE A 1 91 ? 12.103 0.021 -1.550 1.00 95.62 91 PHE A O 1
ATOM 649 N N . SER A 1 92 ? 12.322 -1.086 -3.489 1.00 95.00 92 SER A N 1
ATOM 650 C CA . SER A 1 92 ? 10.912 -0.925 -3.877 1.00 95.00 92 SER A CA 1
ATOM 651 C C . SER A 1 92 ? 9.968 -1.650 -2.915 1.00 95.00 92 SER A C 1
ATOM 653 O O . SER A 1 92 ? 8.978 -1.081 -2.460 1.00 95.00 92 SER A O 1
ATOM 655 N N . VAL A 1 93 ? 10.280 -2.900 -2.554 1.00 96.88 93 VAL A N 1
ATOM 656 C CA . VAL A 1 93 ? 9.498 -3.670 -1.573 1.00 96.88 93 VAL A CA 1
ATOM 657 C C . VAL A 1 93 ? 9.504 -2.966 -0.219 1.00 96.88 93 VAL A C 1
ATOM 659 O O . VAL A 1 93 ? 8.447 -2.786 0.386 1.00 96.88 93 VAL A O 1
ATOM 662 N N . LEU A 1 94 ? 10.677 -2.529 0.245 1.00 97.69 94 LEU A N 1
ATOM 663 C CA . LEU A 1 94 ? 10.814 -1.826 1.516 1.00 97.69 94 LEU A CA 1
ATOM 664 C C . LEU A 1 94 ? 10.012 -0.518 1.521 1.00 97.69 94 LEU A C 1
ATOM 666 O O . LEU A 1 94 ? 9.268 -0.267 2.468 1.00 97.69 94 LEU A O 1
ATOM 670 N N . ALA A 1 95 ? 10.109 0.278 0.455 1.00 96.75 95 ALA A N 1
ATOM 671 C CA . ALA A 1 95 ? 9.364 1.523 0.304 1.00 96.75 95 ALA A CA 1
ATOM 672 C C . ALA A 1 95 ? 7.848 1.283 0.325 1.00 96.75 95 ALA A C 1
ATOM 674 O O . ALA A 1 95 ? 7.124 1.994 1.027 1.00 96.75 95 ALA A O 1
ATOM 675 N N . ASN A 1 96 ? 7.367 0.240 -0.358 1.00 97.31 96 ASN A N 1
ATOM 676 C CA . ASN A 1 96 ? 5.956 -0.145 -0.343 1.00 97.31 96 ASN A CA 1
ATOM 677 C C . ASN A 1 96 ? 5.487 -0.579 1.053 1.00 97.31 96 ASN A C 1
ATOM 679 O O . ASN A 1 96 ? 4.398 -0.195 1.477 1.00 97.31 96 ASN A O 1
ATOM 683 N N . ILE A 1 97 ? 6.301 -1.332 1.799 1.00 98.12 97 ILE A N 1
ATOM 684 C CA . ILE A 1 97 ? 5.979 -1.743 3.175 1.00 98.12 97 ILE A CA 1
ATOM 685 C C . ILE A 1 97 ? 5.913 -0.531 4.106 1.00 98.12 97 ILE A C 1
ATOM 687 O O . ILE A 1 97 ? 4.931 -0.374 4.827 1.00 98.12 97 ILE A O 1
ATOM 691 N N . VAL A 1 98 ? 6.922 0.344 4.086 1.00 98.12 98 VAL A N 1
ATOM 692 C CA . VAL A 1 98 ? 6.957 1.541 4.943 1.00 98.12 98 VAL A CA 1
ATOM 693 C C . VAL A 1 98 ? 5.769 2.453 4.641 1.00 98.12 98 VAL A C 1
ATOM 695 O O . VAL A 1 98 ? 5.072 2.884 5.561 1.00 98.12 98 VAL A O 1
ATOM 698 N N . THR A 1 99 ? 5.486 2.680 3.358 1.00 96.75 99 THR A N 1
ATOM 699 C CA . THR A 1 99 ? 4.331 3.471 2.913 1.00 96.75 99 THR A CA 1
ATOM 700 C C . THR A 1 99 ? 3.018 2.828 3.354 1.00 96.75 99 THR A C 1
ATOM 702 O O . THR A 1 99 ? 2.159 3.504 3.921 1.00 96.75 99 THR A O 1
ATOM 705 N N . GLY A 1 100 ? 2.878 1.511 3.172 1.00 96.88 100 GLY A N 1
ATOM 706 C CA . GLY A 1 100 ? 1.701 0.754 3.591 1.00 96.88 100 GLY A CA 1
ATOM 707 C C . GLY A 1 100 ? 1.446 0.845 5.095 1.00 96.88 100 GLY A C 1
ATOM 708 O O . GLY A 1 100 ? 0.311 1.070 5.513 1.00 96.88 100 GLY A O 1
ATOM 709 N N . ILE A 1 101 ? 2.492 0.735 5.919 1.00 98.00 101 ILE A N 1
ATOM 710 C CA . ILE A 1 101 ? 2.401 0.897 7.379 1.00 98.00 101 ILE A CA 1
ATOM 711 C C . ILE A 1 101 ? 1.995 2.325 7.745 1.00 98.00 101 ILE A C 1
ATOM 713 O O . ILE A 1 101 ? 1.101 2.506 8.571 1.00 98.00 101 ILE A O 1
ATOM 717 N N . GLY A 1 102 ? 2.602 3.338 7.121 1.00 96.62 102 GLY A N 1
ATOM 718 C CA . GLY A 1 102 ? 2.246 4.739 7.350 1.00 96.62 102 GLY A CA 1
ATOM 719 C C . GLY A 1 102 ? 0.774 5.023 7.042 1.00 96.62 102 GLY A C 1
ATOM 720 O O . GLY A 1 102 ? 0.066 5.612 7.858 1.00 96.62 102 GLY A O 1
ATOM 721 N N . PHE A 1 103 ? 0.278 4.532 5.906 1.00 95.94 103 PHE A N 1
ATOM 722 C CA . PHE A 1 103 ? -1.117 4.711 5.511 1.00 95.94 103 PHE A CA 1
ATOM 723 C C . PHE A 1 103 ? -2.087 3.942 6.418 1.00 95.94 103 PHE A C 1
ATOM 725 O O . PHE A 1 103 ? -3.119 4.477 6.828 1.00 95.94 103 PHE A O 1
ATOM 732 N N . ALA A 1 104 ? -1.736 2.710 6.801 1.00 96.19 104 ALA A N 1
ATOM 733 C CA . ALA A 1 104 ? -2.518 1.924 7.747 1.00 96.19 104 ALA A CA 1
ATOM 734 C C . ALA A 1 104 ? -2.596 2.600 9.125 1.00 96.19 104 ALA A C 1
ATOM 736 O O . ALA A 1 104 ? -3.660 2.597 9.739 1.00 96.19 104 ALA A O 1
ATOM 737 N N . LEU A 1 105 ? -1.512 3.227 9.599 1.00 96.12 105 LEU A N 1
ATOM 738 C CA . LEU A 1 105 ? -1.514 3.988 10.853 1.00 96.12 105 LEU A CA 1
ATOM 739 C C . LEU A 1 105 ? -2.498 5.156 10.795 1.00 96.12 105 LEU A C 1
ATOM 741 O O . LEU A 1 105 ? -3.275 5.329 11.731 1.00 96.12 105 LEU A O 1
ATOM 745 N N . ILE A 1 106 ? -2.494 5.920 9.699 1.00 95.00 106 ILE A N 1
ATOM 746 C CA . ILE A 1 106 ? -3.431 7.032 9.499 1.00 95.00 106 ILE A CA 1
ATOM 747 C C . ILE A 1 106 ? -4.870 6.512 9.506 1.00 95.00 106 ILE A C 1
ATOM 749 O O . ILE A 1 106 ? -5.691 7.014 10.271 1.00 95.00 106 ILE A O 1
ATOM 753 N N . LEU A 1 107 ? -5.177 5.479 8.715 1.00 94.31 107 LEU A N 1
ATOM 754 C CA . LEU A 1 107 ? -6.528 4.918 8.645 1.00 94.31 107 LEU A CA 1
ATOM 755 C C . LEU A 1 107 ? -7.012 4.390 9.997 1.00 94.31 107 LEU A C 1
ATOM 757 O O . LEU A 1 107 ? -8.126 4.708 10.406 1.00 94.31 107 LEU A O 1
ATOM 761 N N . VAL A 1 108 ? -6.188 3.615 10.707 1.00 94.31 108 VAL A N 1
ATOM 762 C CA . VAL A 1 108 ? -6.569 3.065 12.014 1.00 94.31 108 VAL A CA 1
ATOM 763 C C . VAL A 1 108 ? -6.754 4.197 13.025 1.00 94.31 108 VAL A C 1
ATOM 765 O O . VAL A 1 108 ? -7.788 4.239 13.686 1.00 94.31 108 VAL A O 1
ATOM 768 N N . ALA A 1 109 ? -5.827 5.156 13.104 1.00 93.50 109 ALA A N 1
ATOM 769 C CA . ALA A 1 109 ? -5.937 6.282 14.030 1.00 93.50 109 ALA A CA 1
ATOM 770 C C . ALA A 1 109 ? -7.199 7.122 13.778 1.00 93.50 109 ALA A C 1
ATOM 772 O O . ALA A 1 109 ? -7.927 7.431 14.719 1.00 93.50 109 ALA A O 1
ATOM 773 N N . VAL A 1 110 ? -7.497 7.449 12.517 1.00 93.50 110 VAL A N 1
ATOM 774 C CA . VAL A 1 110 ? -8.708 8.199 12.149 1.00 93.50 110 VAL A CA 1
ATOM 775 C C . VAL A 1 110 ? -9.969 7.378 12.432 1.00 93.50 110 VAL A C 1
ATOM 777 O O . VAL A 1 110 ? -10.954 7.926 12.927 1.00 93.50 110 VAL A O 1
ATOM 780 N N . SER A 1 111 ? -9.934 6.062 12.204 1.00 92.94 111 SER A N 1
ATOM 781 C CA . SER A 1 111 ? -11.073 5.193 12.500 1.00 92.94 111 SER A CA 1
ATOM 782 C C . SER A 1 111 ? -11.422 5.151 13.988 1.00 92.94 111 SER A C 1
ATOM 784 O O . SER A 1 111 ? -12.603 5.167 14.323 1.00 92.94 111 SER A O 1
ATOM 786 N N . GLU A 1 112 ? -10.431 5.186 14.887 1.00 92.50 112 GLU A N 1
ATOM 787 C CA . GLU A 1 112 ? -10.655 5.235 16.339 1.00 92.50 112 GLU A CA 1
ATOM 788 C C . GLU A 1 112 ? -11.393 6.519 16.755 1.00 92.50 112 GLU A C 1
ATOM 790 O O . GLU A 1 112 ? -12.325 6.461 17.558 1.00 92.50 112 GLU A O 1
ATOM 795 N N . PHE A 1 113 ? -11.069 7.671 16.151 1.00 90.38 113 PHE A N 1
ATOM 796 C CA . PHE A 1 113 ? -11.808 8.922 16.389 1.00 90.38 113 PHE A CA 1
ATOM 797 C C . PHE A 1 113 ? -13.259 8.870 15.887 1.00 90.38 113 PHE A C 1
ATOM 799 O O . PHE A 1 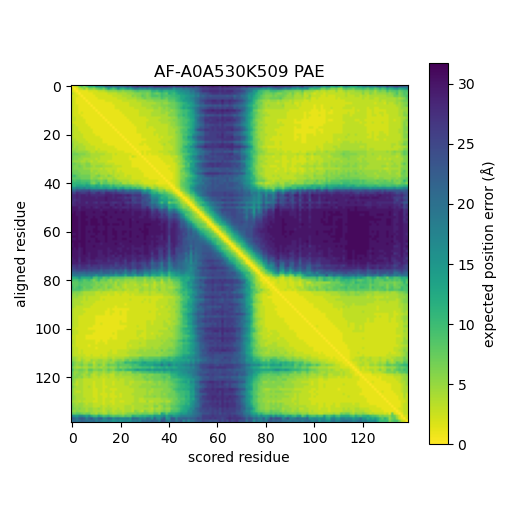113 ? -14.118 9.574 16.413 1.00 90.38 113 PHE A O 1
ATOM 806 N N . ALA A 1 114 ? -13.544 8.023 14.900 1.00 89.88 114 ALA A N 1
ATOM 807 C CA . ALA A 1 114 ? -14.871 7.820 14.328 1.00 89.88 114 ALA A CA 1
ATOM 808 C C . ALA A 1 114 ? -15.667 6.673 14.991 1.00 89.88 114 ALA A C 1
ATOM 810 O O . ALA A 1 114 ? -16.703 6.266 14.465 1.00 89.88 114 ALA A O 1
ATOM 811 N N . GLY A 1 115 ? -15.205 6.148 16.133 1.00 89.44 115 GLY A N 1
ATOM 812 C CA . GLY A 1 115 ? -15.879 5.077 16.881 1.00 89.44 115 GLY A CA 1
ATOM 813 C C . GLY A 1 115 ? -15.306 3.668 16.672 1.00 89.44 115 GLY A C 1
ATOM 814 O O . GLY A 1 115 ? -15.882 2.705 17.176 1.00 89.44 115 GLY A O 1
ATOM 815 N N . GLY A 1 116 ? -14.176 3.544 15.973 1.00 88.88 116 GLY A N 1
ATOM 816 C CA . GLY A 1 116 ? -13.418 2.305 15.787 1.00 88.88 116 GLY A CA 1
ATOM 817 C C . GLY A 1 116 ? -13.956 1.374 14.693 1.00 88.88 116 GLY A C 1
ATOM 818 O O . GLY A 1 116 ? -15.008 1.596 14.089 1.00 88.88 116 GLY A O 1
ATOM 819 N N . ILE A 1 117 ? -13.210 0.295 14.430 1.00 90.00 117 ILE A N 1
ATOM 820 C CA . ILE A 1 117 ? -13.577 -0.757 13.467 1.00 90.00 117 ILE A CA 1
ATOM 821 C C . ILE A 1 117 ? -14.039 -1.994 14.244 1.00 90.00 117 ILE A C 1
ATOM 823 O O . ILE A 1 117 ? -13.229 -2.749 14.775 1.00 90.00 117 ILE A O 1
ATOM 827 N N . GLY A 1 118 ? -15.353 -2.220 14.304 1.00 87.56 118 GLY A N 1
ATOM 828 C CA . GLY A 1 118 ? -15.955 -3.326 15.057 1.00 87.56 118 GLY A CA 1
ATOM 829 C C . GLY A 1 118 ? -16.114 -4.631 14.270 1.00 87.56 118 GLY A C 1
ATOM 830 O O . GLY A 1 118 ? -16.310 -5.686 14.868 1.00 87.56 118 GLY A O 1
ATOM 831 N N . ASN A 1 119 ? -16.057 -4.596 12.934 1.00 92.44 119 ASN A N 1
ATOM 832 C CA . ASN A 1 119 ? -16.153 -5.792 12.089 1.00 92.44 119 ASN A CA 1
ATOM 833 C C . ASN A 1 119 ? -15.377 -5.653 10.765 1.00 92.44 119 ASN A C 1
ATOM 835 O O . ASN A 1 119 ? -15.024 -4.554 10.340 1.00 92.44 119 ASN A O 1
ATOM 839 N N . TRP A 1 120 ? -15.157 -6.776 10.070 1.00 93.12 120 TRP A N 1
ATOM 840 C CA . TRP A 1 120 ? -14.385 -6.804 8.820 1.00 93.12 120 TRP A CA 1
ATOM 841 C C . TRP A 1 120 ? -15.020 -5.985 7.683 1.00 93.12 120 TRP A C 1
ATOM 843 O O . TRP A 1 120 ? -14.296 -5.409 6.874 1.00 93.12 120 TRP A O 1
ATOM 853 N N . ARG A 1 121 ? -16.359 -5.874 7.631 1.00 95.81 121 ARG A N 1
ATOM 854 C CA . ARG A 1 121 ? -17.066 -5.081 6.607 1.00 95.81 121 ARG A CA 1
ATOM 855 C C . ARG A 1 121 ? -16.805 -3.591 6.799 1.00 95.81 121 ARG A C 1
ATOM 857 O O . ARG A 1 121 ? -16.573 -2.891 5.822 1.00 95.81 121 ARG A O 1
ATOM 864 N N . GLN A 1 122 ? -16.811 -3.113 8.045 1.00 92.88 122 GLN A N 1
ATOM 865 C CA . GLN A 1 122 ? -16.413 -1.740 8.372 1.00 92.88 122 GLN A CA 1
ATOM 866 C C . GLN A 1 122 ? -14.964 -1.476 7.960 1.00 92.88 122 GLN A C 1
ATOM 868 O O . GLN A 1 122 ? -14.692 -0.420 7.402 1.00 92.88 122 GLN A O 1
ATOM 873 N N . GLY A 1 123 ? -14.064 -2.447 8.149 1.00 92.31 123 GLY A N 1
ATOM 874 C CA . GLY A 1 123 ? -12.689 -2.358 7.651 1.00 92.31 123 GLY A CA 1
ATOM 875 C C . GLY A 1 123 ? -12.618 -2.188 6.129 1.00 92.31 123 GLY A C 1
ATOM 876 O O . GLY A 1 123 ? -11.905 -1.315 5.644 1.00 92.31 123 GLY A O 1
ATOM 877 N N . VAL A 1 124 ? -13.413 -2.954 5.371 1.00 94.69 124 VAL A N 1
ATOM 878 C CA . VAL A 1 124 ? -13.503 -2.810 3.904 1.00 94.69 124 VAL A CA 1
ATOM 879 C C . VAL A 1 124 ? -14.025 -1.428 3.509 1.00 94.69 124 VAL A C 1
ATOM 881 O O . VAL A 1 124 ? -13.447 -0.796 2.629 1.00 94.69 124 VAL A O 1
ATOM 884 N N . PHE A 1 125 ? -15.073 -0.921 4.166 1.00 95.19 125 PHE A N 1
ATOM 885 C CA . PHE A 1 125 ? -15.582 0.426 3.890 1.00 95.19 125 PHE A CA 1
ATOM 886 C C . PHE A 1 125 ? -14.565 1.521 4.221 1.00 95.19 125 PHE A C 1
ATOM 888 O O . PHE A 1 125 ? -14.426 2.451 3.435 1.00 95.19 125 PHE A O 1
ATOM 895 N N . TRP A 1 126 ? -13.818 1.398 5.322 1.00 94.69 126 TRP A N 1
ATOM 896 C CA . TRP A 1 126 ? -12.715 2.309 5.650 1.00 94.69 126 TRP A CA 1
ATOM 897 C C . TRP A 1 126 ? -11.618 2.291 4.587 1.00 94.69 126 TRP A C 1
ATOM 899 O O . TRP A 1 126 ? -11.156 3.349 4.165 1.00 94.69 126 TRP A O 1
ATOM 909 N N . GLY A 1 127 ? -11.239 1.102 4.112 1.00 93.12 127 GLY A N 1
ATOM 910 C CA . GLY A 1 127 ? -10.266 0.950 3.032 1.00 93.12 127 GLY A CA 1
ATOM 911 C C . GLY A 1 127 ? -10.743 1.578 1.721 1.00 93.12 127 GLY A C 1
ATOM 912 O O . GLY A 1 127 ? -10.006 2.345 1.107 1.00 93.12 127 GLY A O 1
ATOM 913 N N . LEU A 1 128 ? -11.990 1.313 1.317 1.00 95.38 128 LEU A N 1
ATOM 914 C CA . LEU A 1 128 ? -12.584 1.891 0.107 1.00 95.38 128 LEU A CA 1
ATOM 915 C C . LEU A 1 128 ? -12.762 3.408 0.212 1.00 95.38 128 LEU A C 1
ATOM 917 O O . LEU A 1 128 ? -12.529 4.105 -0.768 1.00 95.38 128 LEU A O 1
ATOM 921 N N . ALA A 1 129 ? -13.144 3.925 1.380 1.00 93.69 129 ALA A N 1
ATOM 922 C CA . ALA A 1 129 ? -13.237 5.361 1.620 1.00 93.69 129 ALA A CA 1
ATOM 923 C C . ALA A 1 129 ? -11.857 6.021 1.534 1.00 93.69 129 ALA A C 1
ATOM 925 O O . ALA A 1 129 ? -11.711 7.031 0.852 1.00 93.69 129 ALA A O 1
ATOM 926 N N . GLY A 1 130 ? -10.836 5.416 2.150 1.00 92.81 130 GLY A N 1
ATOM 927 C CA . GLY A 1 130 ? -9.449 5.854 2.010 1.00 92.81 130 GLY A CA 1
ATOM 928 C C . GLY A 1 130 ? -9.018 5.887 0.544 1.00 92.81 130 GLY A C 1
ATOM 929 O O . GLY A 1 130 ? 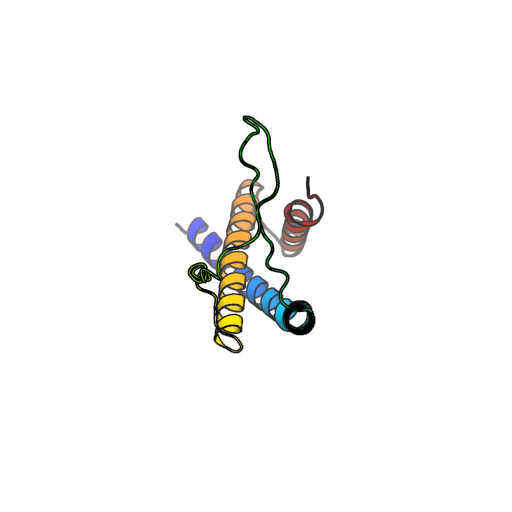-8.573 6.919 0.055 1.00 92.81 130 GLY A O 1
ATOM 930 N N . PHE A 1 131 ? -9.228 4.799 -0.195 1.00 92.56 131 PHE A N 1
ATOM 931 C CA . PHE A 1 131 ? -8.930 4.753 -1.627 1.00 92.56 131 PHE A CA 1
ATOM 932 C C . PHE A 1 131 ? -9.694 5.822 -2.425 1.00 92.56 131 PHE A C 1
ATOM 934 O O . PHE A 1 131 ? -9.115 6.509 -3.261 1.00 92.56 131 PHE A O 1
ATOM 941 N N . ALA A 1 132 ? -10.986 6.015 -2.156 1.00 94.12 132 ALA A N 1
ATOM 942 C CA . ALA A 1 132 ? -11.779 7.025 -2.845 1.00 94.12 132 ALA A CA 1
ATOM 943 C C . ALA A 1 132 ? -11.234 8.442 -2.606 1.00 94.12 132 ALA A C 1
ATOM 945 O O . ALA A 1 132 ? -11.094 9.204 -3.558 1.00 94.12 132 ALA A O 1
ATOM 946 N N . VAL A 1 133 ? -10.875 8.768 -1.362 1.00 91.69 133 VAL A N 1
ATOM 947 C CA . VAL A 1 133 ? -10.340 10.083 -0.979 1.00 91.69 133 VAL A CA 1
ATOM 948 C C . VAL A 1 133 ? -8.948 10.322 -1.562 1.00 91.69 133 VAL A C 1
ATOM 950 O O . VAL A 1 133 ? -8.703 11.380 -2.126 1.00 91.69 133 VAL A O 1
ATOM 953 N N . PHE A 1 134 ? -8.037 9.358 -1.435 1.00 89.44 134 PHE A N 1
ATOM 954 C CA . PHE A 1 134 ? -6.631 9.552 -1.799 1.00 89.44 134 PHE A CA 1
ATOM 955 C C . PHE A 1 134 ? -6.301 9.178 -3.250 1.00 89.44 134 PHE A C 1
ATOM 957 O O . PHE A 1 134 ? -5.215 9.502 -3.722 1.00 89.44 134 PHE A O 1
ATOM 964 N N . THR A 1 135 ? -7.193 8.482 -3.963 1.00 88.81 135 THR A N 1
ATOM 965 C CA . THR A 1 135 ? -6.923 7.993 -5.327 1.00 88.81 135 THR A CA 1
ATOM 966 C C . THR A 1 135 ? -7.991 8.380 -6.349 1.00 88.81 135 THR A C 1
ATOM 968 O O . THR A 1 135 ? -7.629 8.744 -7.463 1.00 88.81 135 THR A O 1
ATOM 971 N N . LEU A 1 136 ? -9.289 8.310 -6.022 1.00 90.50 136 LEU A N 1
ATOM 972 C CA .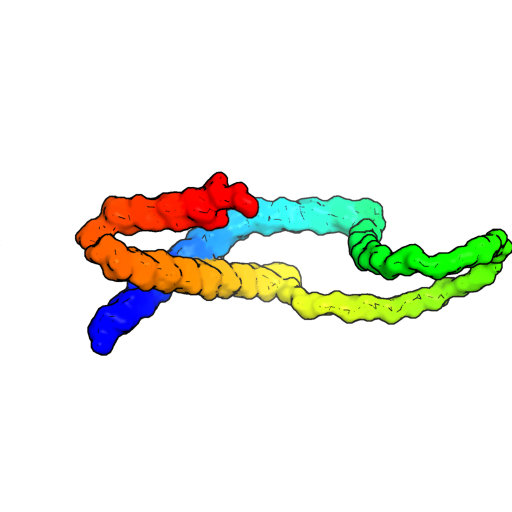 LEU A 1 136 ? -10.357 8.588 -7.004 1.00 90.50 136 LEU A CA 1
ATOM 973 C C . LEU A 1 136 ? -10.811 10.043 -7.059 1.00 90.50 136 LEU A C 1
ATOM 975 O O . LEU A 1 136 ? -11.319 10.467 -8.093 1.00 90.50 136 LEU A O 1
ATOM 979 N N . ALA A 1 137 ? -10.660 10.791 -5.969 1.00 91.62 137 ALA A N 1
ATOM 980 C CA . ALA A 1 137 ? -11.012 12.201 -5.894 1.00 91.62 137 ALA A CA 1
ATOM 981 C C . ALA A 1 137 ? -9.761 13.100 -5.862 1.00 91.62 137 ALA A C 1
ATOM 983 O O . ALA A 1 137 ? -9.612 13.867 -4.908 1.00 91.62 137 ALA A O 1
ATOM 984 N N . PRO A 1 138 ? -8.841 13.027 -6.851 1.00 80.31 138 PRO A N 1
ATOM 985 C CA . PRO A 1 138 ? -7.800 14.035 -6.937 1.00 80.31 138 PRO A CA 1
ATOM 986 C C . PRO A 1 138 ? -8.457 15.377 -7.293 1.00 80.31 138 PRO A C 1
ATOM 988 O O . PRO A 1 138 ? -9.179 15.483 -8.287 1.00 80.31 138 PRO A O 1
ATOM 991 N N . GLY A 1 139 ? -8.245 16.367 -6.427 1.00 55.69 139 GLY A N 1
ATOM 992 C CA . GLY A 1 139 ? -8.511 17.784 -6.679 1.00 55.69 139 GLY A CA 1
ATOM 993 C C . GLY A 1 139 ? -7.235 18.522 -7.046 1.00 55.69 139 GLY A C 1
ATOM 994 O O . GLY A 1 139 ? -6.145 18.003 -6.713 1.00 55.69 139 GLY A O 1
#

Mean predicted aligned error: 12.3 Å

Secondary structure (DSSP, 8-state):
-HHHHHHHHHHHHHHHHHHHHHHHHHHHTHHHHHHHHHHHHHHTT------------------------------------PPTTHHHHHHHHHHHHHHHHHHHHHHHHHHHHTT---SHHHHHHHHHHHHIIIII---